Protein AF-A0AAW6DIP6-F1 (afdb_monomer)

Organism: Mediterraneibacter gnavus (NCBI:txid33038)

Radius of gyration: 19.7 Å; Cα contacts (8 Å, |Δi|>4): 223; chains: 1; bounding box: 53×38×63 Å

Secondary structure (DSSP, 8-state):
--SHHHHHHHHHHHHHHHHHHHHHHHSPPEEEEETEEEEPEE-----S---HHHHHHHHHHHHS-TTPPEEEEEEEEEE-S-TTS--EEEE----TT-SS--EEEEEETTEEEEE----S-EEEEEEEEETTEEEEEEEEEPP-

Sequence (144 aa):
MTILKKNYRKVIFSILLIIGIYYVFSLPPILICRGGIESGKPAESINNSIDQSYTSYLLNDFLKRKYHKLCSFDYFYFLNFKFWQDLNIKQSDIIKSNTQEAVPEKLNPFLYRINQNLSDHAFNFFDVTRENDKWYYSYYVQGG

pLDDT: mean 71.28, std 18.67, range [29.52, 94.94]

Structure (mmCIF, N/CA/C/O backbone):
data_AF-A0AAW6DIP6-F1
#
_entry.id   AF-A0AAW6DIP6-F1
#
loop_
_atom_site.group_PDB
_atom_site.id
_atom_site.type_symbol
_atom_site.label_atom_id
_atom_site.label_alt_id
_atom_site.label_comp_id
_atom_site.label_asym_id
_atom_site.label_entity_id
_atom_site.label_seq_id
_atom_site.pdbx_PDB_ins_code
_atom_site.Cartn_x
_atom_site.Cartn_y
_atom_site.Cartn_z
_atom_site.occupancy
_atom_site.B_iso_or_equiv
_atom_site.auth_seq_id
_atom_site.auth_comp_id
_atom_site.auth_asym_id
_atom_site.auth_atom_id
_atom_site.pdbx_PDB_model_num
ATOM 1 N N . MET A 1 1 ? -26.278 -5.758 40.808 1.00 47.00 1 MET A N 1
ATOM 2 C CA . MET A 1 1 ? -24.943 -5.275 40.365 1.00 47.00 1 MET A CA 1
ATOM 3 C C . MET A 1 1 ? -24.322 -6.125 39.237 1.00 47.00 1 MET A C 1
ATOM 5 O O . MET A 1 1 ? -23.108 -6.222 39.123 1.00 47.00 1 MET A O 1
ATOM 9 N N . THR A 1 2 ? -25.137 -6.737 38.370 1.00 53.19 2 THR A N 1
ATOM 10 C CA . THR A 1 2 ? -24.695 -7.660 37.298 1.00 53.19 2 THR A CA 1
ATOM 11 C C . THR A 1 2 ? -24.999 -7.129 35.892 1.00 53.19 2 THR A C 1
ATOM 13 O O . THR A 1 2 ? -24.268 -7.431 34.954 1.00 53.19 2 THR A O 1
ATOM 16 N N . ILE A 1 3 ? -26.006 -6.260 35.748 1.00 49.56 3 ILE A N 1
ATOM 17 C CA . ILE A 1 3 ? -26.406 -5.648 34.468 1.00 49.56 3 ILE A CA 1
ATOM 18 C C . ILE A 1 3 ? -25.365 -4.620 33.985 1.00 49.56 3 ILE A C 1
ATOM 20 O O . ILE A 1 3 ? -24.953 -4.662 32.829 1.00 49.56 3 ILE A O 1
ATOM 24 N N . LEU A 1 4 ? -24.826 -3.791 34.890 1.00 51.03 4 LEU A N 1
ATOM 25 C CA . LEU A 1 4 ? -23.720 -2.861 34.597 1.00 51.03 4 LEU A CA 1
ATOM 26 C C . LEU A 1 4 ? -22.452 -3.584 34.101 1.00 51.03 4 LEU A C 1
ATOM 28 O O . LEU A 1 4 ? -21.776 -3.102 33.192 1.00 51.03 4 LEU A O 1
ATOM 32 N N . LYS A 1 5 ? -22.173 -4.793 34.616 1.00 54.25 5 LYS A N 1
ATOM 33 C CA . LYS A 1 5 ? -21.045 -5.625 34.167 1.00 54.25 5 LYS A CA 1
ATOM 34 C C . LYS A 1 5 ? -21.244 -6.231 32.761 1.00 54.25 5 LYS A C 1
ATOM 36 O O . LYS A 1 5 ? -20.287 -6.675 32.142 1.00 54.25 5 LYS A O 1
ATOM 41 N N . LYS A 1 6 ? -22.453 -6.277 32.201 1.00 55.97 6 LYS A N 1
ATOM 42 C CA . LYS A 1 6 ? -22.659 -6.842 30.849 1.00 55.97 6 LYS A CA 1
ATOM 43 C C . LYS A 1 6 ? -22.416 -5.812 29.739 1.00 55.97 6 LYS A C 1
ATOM 45 O O . LYS A 1 6 ? -22.034 -6.190 28.633 1.00 55.97 6 LYS A O 1
ATOM 50 N N . ASN A 1 7 ? -22.569 -4.524 30.052 1.00 66.62 7 ASN A N 1
ATOM 51 C CA . ASN A 1 7 ? -22.436 -3.437 29.081 1.00 66.62 7 ASN A CA 1
ATOM 52 C C . ASN A 1 7 ? -20.988 -2.966 28.895 1.00 66.62 7 ASN A C 1
ATOM 54 O O . ASN A 1 7 ? -20.615 -2.647 27.770 1.00 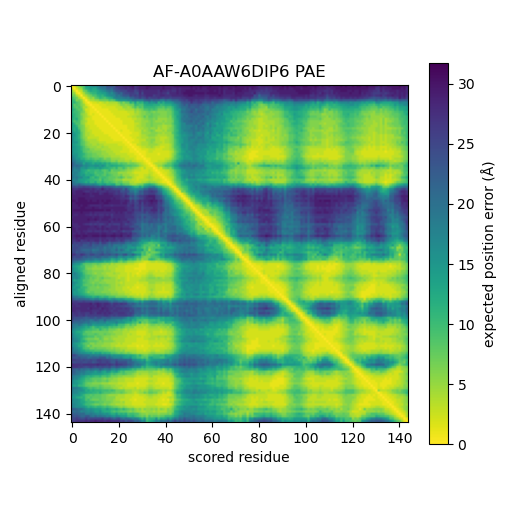66.62 7 ASN A O 1
ATOM 58 N N . TYR A 1 8 ? -20.139 -3.006 29.931 1.00 81.38 8 TYR A N 1
ATOM 59 C CA . TYR A 1 8 ? -18.751 -2.530 29.795 1.00 81.38 8 TYR A CA 1
ATOM 60 C C . TYR A 1 8 ? -17.942 -3.332 28.766 1.00 81.38 8 TYR A C 1
ATOM 62 O O . TYR A 1 8 ? -17.161 -2.747 28.029 1.00 81.38 8 TYR A O 1
ATOM 70 N N . ARG A 1 9 ? -18.148 -4.655 28.656 1.00 82.69 9 ARG A N 1
ATOM 71 C CA . ARG A 1 9 ? -17.445 -5.481 27.655 1.00 82.69 9 ARG A CA 1
ATOM 72 C C . ARG A 1 9 ? -17.806 -5.079 26.229 1.00 82.69 9 ARG A C 1
ATOM 74 O O . ARG A 1 9 ? -16.925 -5.014 25.382 1.00 82.69 9 ARG A O 1
ATOM 81 N N . LYS A 1 10 ? -19.087 -4.784 25.982 1.00 85.50 10 LYS A N 1
ATOM 82 C CA . LYS A 1 10 ? -19.558 -4.287 24.683 1.00 85.50 10 LYS A CA 1
ATOM 83 C C . LYS A 1 10 ? -18.974 -2.910 24.386 1.00 85.50 10 LYS A C 1
ATOM 85 O O . LYS A 1 10 ? -18.495 -2.695 23.286 1.00 85.50 10 LYS A O 1
ATOM 90 N N . VAL A 1 11 ? -18.948 -2.021 25.379 1.00 88.25 11 VAL A N 1
ATOM 91 C CA . VAL A 1 11 ? -18.352 -0.684 25.246 1.00 88.25 11 VAL A CA 1
ATOM 92 C C . VAL A 1 11 ? -16.852 -0.770 24.948 1.00 88.25 11 VAL A C 1
ATOM 94 O O . VAL A 1 11 ? -16.398 -0.146 23.998 1.00 88.25 11 VAL A O 1
ATOM 97 N N . ILE A 1 12 ? -16.092 -1.585 25.687 1.00 89.31 12 ILE A N 1
ATOM 98 C CA . ILE A 1 12 ? -14.660 -1.805 25.431 1.00 89.31 12 ILE A CA 1
ATOM 99 C C . ILE A 1 12 ? -14.445 -2.371 24.028 1.00 89.31 12 ILE A C 1
ATOM 101 O O . ILE A 1 12 ? -13.590 -1.877 23.303 1.00 89.31 12 ILE A O 1
ATOM 105 N N . PHE A 1 13 ? -15.228 -3.374 23.626 1.00 90.50 13 PHE A N 1
ATOM 106 C CA . PHE A 1 13 ? -15.132 -3.943 22.284 1.00 90.50 13 PHE A CA 1
ATOM 107 C C . PHE A 1 13 ? -15.403 -2.892 21.201 1.00 90.50 13 PHE A C 1
ATOM 109 O O . PHE A 1 13 ? -14.636 -2.796 20.250 1.00 90.50 13 PHE A O 1
ATOM 116 N N . SER A 1 14 ? -16.433 -2.060 21.368 1.00 91.06 14 SER A N 1
ATOM 117 C CA . SER A 1 14 ? -16.723 -0.964 20.440 1.00 91.06 14 SER A CA 1
ATOM 118 C C . SER A 1 14 ? -15.590 0.063 20.380 1.00 91.06 14 SER A C 1
ATOM 120 O O . SER A 1 14 ? -15.225 0.493 19.292 1.00 91.06 14 SER A O 1
ATOM 122 N N . ILE A 1 15 ? -14.998 0.430 21.521 1.00 93.94 15 ILE A N 1
ATOM 123 C CA . ILE A 1 15 ? -13.846 1.345 21.567 1.00 93.94 15 ILE A CA 1
ATOM 124 C C . ILE A 1 15 ? -12.655 0.735 20.819 1.00 93.94 15 ILE A C 1
ATOM 126 O O . ILE A 1 15 ? -12.056 1.399 19.978 1.00 93.94 15 ILE A O 1
ATOM 130 N N . LEU A 1 16 ? -12.342 -0.538 21.071 1.00 94.94 16 LEU A N 1
ATOM 131 C CA . LEU A 1 16 ? -11.261 -1.247 20.382 1.00 94.94 16 LEU A CA 1
ATOM 132 C C . LEU A 1 16 ? -11.517 -1.365 18.877 1.00 94.94 16 LEU A C 1
ATOM 134 O O . LEU A 1 16 ? -10.582 -1.217 18.095 1.00 94.94 16 LEU A O 1
ATOM 138 N N . LEU A 1 17 ? -12.768 -1.580 18.464 1.00 94.31 17 LEU A N 1
ATOM 139 C CA . LEU A 1 17 ? -13.159 -1.605 17.057 1.00 94.31 17 LEU A CA 1
ATOM 140 C C . LEU A 1 17 ? -12.898 -0.248 16.392 1.00 94.31 17 LEU A C 1
ATOM 142 O O . LEU A 1 17 ? -12.290 -0.201 15.328 1.00 94.31 17 LEU A O 1
ATOM 146 N N . ILE A 1 18 ? -13.315 0.852 17.026 1.00 94.50 18 ILE A N 1
ATOM 147 C CA . ILE A 1 18 ? -13.108 2.212 16.507 1.00 94.50 18 ILE A CA 1
ATOM 148 C C . ILE A 1 18 ? -11.612 2.516 16.387 1.00 94.50 18 ILE A C 1
ATOM 150 O O . ILE A 1 18 ? -11.167 3.000 15.349 1.00 94.50 18 ILE A O 1
ATOM 154 N N . ILE A 1 19 ? -10.832 2.181 17.418 1.00 93.75 19 ILE A N 1
ATOM 155 C CA . ILE A 1 19 ? -9.374 2.335 17.407 1.00 93.75 19 ILE A CA 1
ATOM 1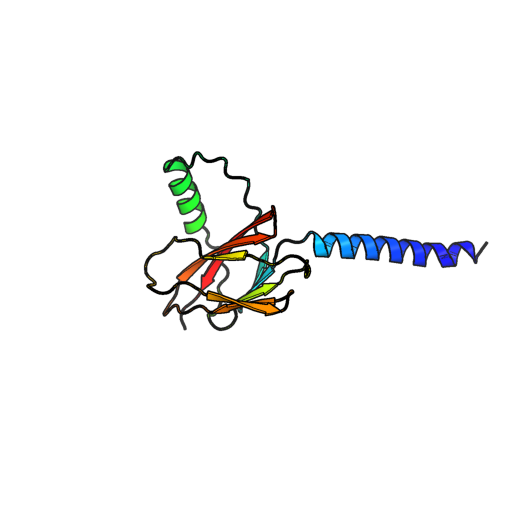56 C C . ILE A 1 19 ? -8.760 1.495 16.278 1.00 93.75 19 ILE A C 1
ATOM 158 O O . ILE A 1 19 ? -7.935 1.997 15.521 1.00 93.75 19 ILE A O 1
ATOM 162 N N . GLY A 1 20 ? -9.191 0.243 16.114 1.00 92.50 20 GLY A N 1
ATOM 163 C CA . GLY A 1 20 ? -8.714 -0.640 15.051 1.00 92.50 20 GLY A CA 1
ATOM 164 C C . GLY A 1 20 ? -9.006 -0.090 13.655 1.00 92.50 20 GLY A C 1
ATOM 165 O O . GLY A 1 20 ? -8.108 -0.040 12.819 1.00 92.50 20 GLY A O 1
ATOM 166 N N . ILE A 1 21 ? -10.227 0.395 13.419 1.00 90.88 21 ILE A N 1
ATOM 167 C CA . ILE A 1 21 ? -10.620 1.030 12.155 1.00 90.88 21 ILE A CA 1
ATOM 168 C C . ILE A 1 21 ? -9.762 2.277 11.888 1.00 90.88 21 ILE A C 1
ATOM 170 O O . ILE A 1 21 ? -9.245 2.445 10.783 1.00 90.88 21 ILE A O 1
ATOM 174 N N . TYR A 1 22 ? -9.560 3.122 12.902 1.00 90.44 22 TYR A N 1
ATOM 175 C CA . TYR A 1 22 ? -8.706 4.305 12.802 1.00 90.44 22 TYR A CA 1
ATOM 176 C C . TYR A 1 22 ? -7.261 3.950 12.423 1.00 90.44 22 TYR A C 1
ATOM 178 O O . TYR A 1 22 ? -6.682 4.577 11.532 1.00 90.44 22 TYR A O 1
ATOM 186 N N . TYR A 1 23 ? -6.690 2.912 13.045 1.00 89.00 23 TYR A N 1
ATOM 187 C CA . TYR A 1 23 ? -5.352 2.434 12.700 1.00 89.00 23 TYR A CA 1
ATOM 188 C C . TYR A 1 23 ? -5.285 1.921 11.266 1.00 89.00 23 TYR A C 1
ATOM 190 O O . TYR A 1 23 ? -4.375 2.316 10.546 1.00 89.00 23 TYR A O 1
ATOM 198 N N . VAL A 1 24 ? -6.254 1.108 10.829 1.00 87.38 24 VAL A N 1
ATOM 199 C CA . VAL A 1 24 ? -6.289 0.564 9.461 1.00 87.38 24 VAL A CA 1
ATOM 200 C C . VAL A 1 24 ? -6.302 1.684 8.423 1.00 87.38 24 VAL A C 1
ATOM 202 O O . VAL A 1 24 ? -5.532 1.641 7.467 1.00 87.38 24 VAL A O 1
ATOM 205 N N . PHE A 1 25 ? -7.109 2.727 8.625 1.00 87.19 25 PHE A N 1
ATOM 206 C CA . PHE A 1 25 ? -7.140 3.867 7.708 1.00 87.19 25 PHE A CA 1
ATOM 207 C C . PHE A 1 25 ? -5.902 4.764 7.793 1.00 87.19 25 PHE A C 1
ATOM 209 O O . PHE A 1 25 ? -5.607 5.470 6.833 1.00 87.19 25 PHE A O 1
ATOM 216 N N . SER A 1 26 ? -5.156 4.727 8.897 1.00 85.31 26 SER A N 1
ATOM 217 C CA . SER A 1 26 ? -3.894 5.462 9.043 1.00 85.31 26 SER A CA 1
ATOM 218 C C . SER A 1 26 ? -2.700 4.735 8.421 1.00 85.31 26 SER A C 1
ATOM 220 O O . SER A 1 26 ? -1.620 5.315 8.325 1.00 85.31 26 SER A O 1
ATOM 222 N N . LEU A 1 27 ? -2.866 3.478 7.991 1.00 87.94 27 LEU A N 1
ATOM 223 C CA . LEU A 1 27 ? -1.777 2.721 7.391 1.00 87.94 27 LEU A CA 1
ATOM 224 C C . LEU A 1 27 ? -1.336 3.344 6.054 1.00 87.94 27 LEU A C 1
ATOM 226 O O . LEU A 1 27 ? -2.175 3.831 5.272 1.00 87.94 27 LEU A O 1
ATOM 230 N N . PRO A 1 28 ? -0.024 3.299 5.758 1.00 89.75 28 PRO A N 1
ATOM 231 C CA . PRO A 1 28 ? 0.444 3.514 4.401 1.00 89.75 28 PRO A CA 1
ATOM 232 C C . PRO A 1 28 ? -0.180 2.461 3.474 1.00 89.75 28 PRO A C 1
ATOM 234 O O . PRO A 1 28 ? -0.634 1.406 3.937 1.00 89.75 28 PRO A O 1
ATOM 237 N N . PRO A 1 29 ? -0.200 2.712 2.160 1.00 90.81 29 PRO A N 1
ATOM 238 C CA . PRO A 1 29 ? -0.487 1.659 1.205 1.00 90.81 29 PRO A CA 1
ATOM 239 C C . PRO A 1 29 ? 0.418 0.441 1.450 1.00 90.81 29 PRO A C 1
ATOM 241 O O . PRO A 1 29 ? 1.517 0.540 2.000 1.00 90.81 29 PRO A O 1
ATOM 244 N N . ILE A 1 30 ? -0.065 -0.740 1.093 1.00 90.25 30 ILE A N 1
ATOM 245 C CA . ILE A 1 30 ? 0.717 -1.967 1.244 1.00 90.25 30 ILE A CA 1
ATOM 246 C C . ILE A 1 30 ? 0.998 -2.527 -0.136 1.00 90.25 30 ILE A C 1
ATOM 248 O O . ILE A 1 30 ? 0.073 -2.811 -0.890 1.00 90.25 30 ILE A O 1
ATOM 252 N N . LEU A 1 31 ? 2.275 -2.714 -0.448 1.00 88.25 31 LEU A N 1
ATOM 253 C CA . LEU A 1 31 ? 2.704 -3.432 -1.632 1.00 88.25 31 LEU A CA 1
ATOM 254 C C . LEU A 1 31 ? 2.707 -4.933 -1.337 1.00 88.25 31 LEU A C 1
ATOM 256 O O . LEU A 1 31 ? 3.334 -5.396 -0.383 1.00 88.25 31 LEU A O 1
ATOM 260 N N . ILE A 1 32 ? 2.014 -5.696 -2.171 1.00 87.25 32 ILE A N 1
ATOM 261 C CA . ILE A 1 32 ? 1.984 -7.154 -2.151 1.00 87.25 32 ILE A CA 1
ATOM 262 C C . ILE A 1 32 ? 2.624 -7.657 -3.431 1.00 87.25 32 ILE A C 1
ATOM 264 O O . ILE A 1 32 ? 2.206 -7.287 -4.531 1.00 87.25 32 ILE A O 1
ATOM 268 N N . CYS A 1 33 ? 3.592 -8.553 -3.272 1.00 79.31 33 CYS A N 1
ATOM 269 C CA . CYS A 1 33 ? 4.148 -9.299 -4.381 1.00 79.31 33 CYS A CA 1
ATOM 270 C C . CYS A 1 33 ? 4.484 -10.744 -4.013 1.00 79.31 33 CYS A C 1
ATOM 272 O O . CYS A 1 33 ? 4.521 -11.130 -2.840 1.00 79.31 33 CYS A O 1
ATOM 274 N N . ARG A 1 34 ? 4.679 -11.593 -5.027 1.00 71.94 34 ARG A N 1
ATOM 275 C CA . ARG A 1 34 ? 5.016 -13.008 -4.811 1.00 71.94 34 ARG A CA 1
ATOM 276 C C . ARG A 1 34 ? 6.438 -13.108 -4.263 1.00 71.94 34 ARG A C 1
ATOM 278 O O . ARG A 1 34 ? 7.388 -13.098 -5.031 1.00 71.94 34 ARG A O 1
ATOM 285 N N . GLY A 1 35 ? 6.554 -13.194 -2.941 1.00 66.19 35 GLY A N 1
ATOM 286 C CA . GLY A 1 35 ? 7.822 -13.155 -2.204 1.00 66.19 35 GLY A CA 1
ATOM 287 C C . GLY A 1 35 ? 7.785 -12.234 -0.978 1.00 66.19 35 GLY A C 1
ATOM 288 O O . GLY A 1 35 ? 8.643 -12.324 -0.099 1.00 66.19 35 GLY A O 1
ATOM 289 N N . GLY A 1 36 ? 6.721 -11.435 -0.831 1.00 74.94 36 GLY A N 1
ATOM 290 C CA . GLY A 1 36 ? 6.348 -10.852 0.449 1.00 74.94 36 GLY A CA 1
ATOM 291 C C . GLY A 1 36 ? 5.486 -9.598 0.362 1.00 74.94 36 GLY A C 1
ATOM 292 O O . GLY A 1 36 ? 4.952 -9.223 -0.676 1.00 74.94 36 GLY A O 1
ATOM 293 N N . ILE A 1 37 ? 5.352 -8.963 1.522 1.00 80.69 37 ILE A N 1
ATOM 294 C CA . ILE A 1 37 ? 4.592 -7.731 1.723 1.00 80.69 37 ILE A CA 1
ATOM 295 C C . ILE A 1 37 ? 5.565 -6.623 2.133 1.00 80.69 37 ILE A C 1
ATOM 297 O O . ILE A 1 37 ? 6.449 -6.866 2.965 1.00 80.69 37 ILE A O 1
ATO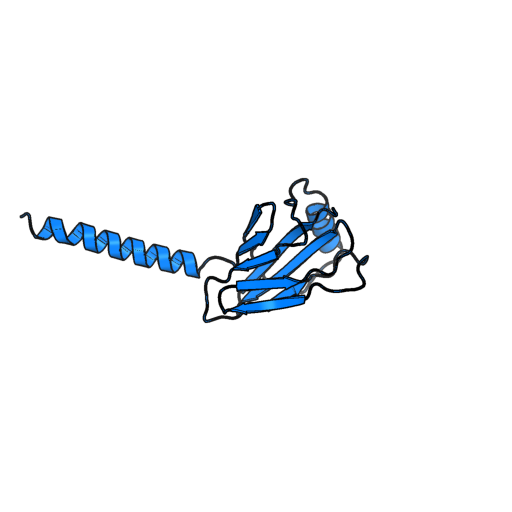M 301 N N . GLU A 1 38 ? 5.402 -5.426 1.583 1.00 80.75 38 GLU A N 1
ATOM 302 C CA . GLU A 1 38 ? 6.155 -4.230 1.958 1.00 80.75 38 GLU A CA 1
ATOM 303 C C . GLU A 1 38 ? 5.202 -3.082 2.304 1.00 80.75 38 GLU A C 1
ATOM 305 O O . GLU A 1 38 ? 4.223 -2.815 1.610 1.00 80.75 38 GLU A O 1
ATOM 310 N N . SER A 1 39 ? 5.491 -2.412 3.416 1.00 82.12 39 SER A N 1
ATOM 311 C CA . SER A 1 39 ? 4.778 -1.218 3.861 1.00 82.12 39 SER A CA 1
ATOM 312 C C . SER A 1 39 ? 5.553 0.015 3.420 1.00 82.12 39 SER A C 1
ATOM 314 O O . SER A 1 39 ? 6.778 0.040 3.545 1.00 82.12 39 SER A O 1
ATOM 316 N N . GLY A 1 40 ? 4.844 1.049 2.969 1.00 79.88 40 GLY A N 1
ATOM 317 C CA . GLY A 1 40 ? 5.473 2.289 2.530 1.00 79.88 40 GLY A CA 1
ATOM 318 C C . GLY A 1 40 ? 6.288 2.950 3.628 1.00 79.88 40 GLY A C 1
ATOM 319 O O . GLY A 1 40 ? 5.819 3.090 4.761 1.00 79.88 40 GLY A O 1
ATOM 320 N N . LYS A 1 41 ? 7.501 3.386 3.285 1.00 81.81 41 LYS A N 1
ATOM 321 C CA . LYS A 1 41 ? 8.311 4.232 4.165 1.00 81.81 41 LYS A CA 1
ATOM 322 C C . LYS A 1 41 ? 7.884 5.678 3.946 1.00 81.81 41 LYS A C 1
ATOM 324 O O . LYS A 1 41 ? 7.836 6.085 2.786 1.00 81.81 41 LYS A O 1
ATOM 329 N N . PRO A 1 42 ? 7.548 6.444 4.997 1.00 79.44 42 PRO A N 1
ATOM 330 C CA . PRO A 1 42 ? 7.173 7.840 4.831 1.00 79.44 42 PRO A CA 1
ATOM 331 C C . PRO A 1 42 ? 8.306 8.583 4.130 1.00 79.44 42 PRO A C 1
ATOM 333 O O . PRO A 1 42 ? 9.473 8.477 4.509 1.00 79.44 42 PRO A O 1
ATOM 336 N N . ALA A 1 43 ? 7.952 9.303 3.077 1.00 68.12 43 ALA A N 1
ATOM 337 C CA . ALA A 1 43 ? 8.834 10.279 2.489 1.00 68.12 43 ALA A CA 1
ATOM 338 C C . ALA A 1 43 ? 8.836 11.480 3.431 1.00 68.12 43 ALA A C 1
ATOM 340 O O . ALA A 1 43 ? 7.837 12.195 3.502 1.00 68.12 43 ALA A O 1
ATOM 341 N N . GLU A 1 44 ? 9.920 11.703 4.175 1.00 56.38 44 GLU A N 1
ATOM 342 C CA . GLU A 1 44 ? 10.118 13.022 4.779 1.00 56.38 44 GLU A CA 1
ATOM 343 C C . GLU A 1 44 ? 9.951 14.073 3.675 1.00 56.38 44 GLU A C 1
ATOM 345 O O . GLU A 1 44 ? 10.334 13.833 2.524 1.00 56.38 44 GLU A O 1
ATOM 350 N N . SER A 1 45 ? 9.324 15.209 3.994 1.00 41.56 45 SER A N 1
ATOM 351 C CA . SER A 1 45 ? 9.253 16.346 3.082 1.00 41.56 45 SER A CA 1
ATOM 352 C C . SER A 1 45 ? 10.686 16.753 2.756 1.00 41.56 45 SER A C 1
ATOM 354 O O . SER A 1 45 ? 11.324 17.460 3.535 1.00 41.56 45 SER A O 1
ATOM 356 N N . ILE A 1 46 ? 11.223 16.249 1.644 1.00 41.56 46 ILE A N 1
ATOM 357 C CA . ILE A 1 46 ? 12.527 16.650 1.138 1.00 41.56 46 ILE A CA 1
ATOM 358 C C . ILE A 1 46 ? 12.345 18.113 0.753 1.00 41.56 46 ILE A C 1
ATOM 360 O O . ILE A 1 46 ? 11.853 18.429 -0.329 1.00 41.56 46 ILE A O 1
ATOM 364 N N . ASN A 1 47 ? 12.665 19.011 1.687 1.00 29.52 47 ASN A N 1
ATOM 365 C CA . ASN A 1 47 ? 12.908 20.402 1.372 1.00 29.52 47 ASN A CA 1
ATOM 366 C C . ASN A 1 47 ? 13.906 20.398 0.218 1.00 29.52 47 ASN A C 1
ATOM 368 O O . ASN A 1 47 ? 14.953 19.755 0.292 1.00 29.52 47 ASN A O 1
ATOM 372 N N . ASN A 1 48 ? 13.506 21.051 -0.867 1.00 37.72 48 ASN A N 1
ATOM 373 C CA . ASN A 1 48 ? 14.256 21.178 -2.103 1.00 37.72 48 ASN A CA 1
ATOM 374 C C . ASN A 1 48 ? 15.634 21.803 -1.843 1.00 37.72 48 ASN A C 1
ATOM 376 O O . ASN A 1 48 ? 15.822 23.008 -1.957 1.00 37.72 48 ASN A O 1
ATOM 380 N N . SER A 1 49 ? 16.599 20.958 -1.517 1.00 35.28 49 SER A N 1
ATOM 381 C CA . SER A 1 49 ? 18.028 21.184 -1.674 1.00 35.28 49 SER A CA 1
ATOM 382 C C . SER A 1 49 ? 18.677 19.805 -1.734 1.00 35.28 49 SER A C 1
ATOM 384 O O . SER A 1 49 ? 19.347 19.361 -0.803 1.00 35.28 49 SER A O 1
ATOM 386 N N .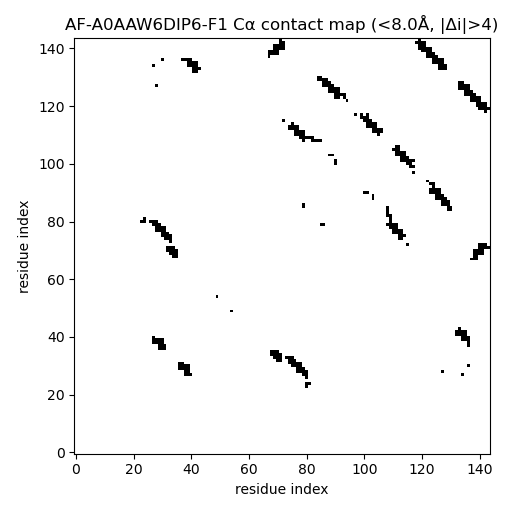 ILE A 1 50 ? 18.378 19.067 -2.806 1.00 42.00 50 ILE A N 1
ATOM 387 C CA . ILE A 1 50 ? 19.066 17.814 -3.113 1.00 42.00 50 ILE A CA 1
ATOM 388 C C . ILE A 1 50 ? 20.489 18.193 -3.524 1.00 42.00 50 ILE A C 1
ATOM 390 O O . ILE A 1 50 ? 20.780 18.426 -4.695 1.00 42.00 50 ILE A O 1
ATOM 394 N N . ASP A 1 51 ? 21.371 18.282 -2.533 1.00 38.31 51 ASP A N 1
ATOM 395 C CA . ASP A 1 51 ? 22.805 18.193 -2.752 1.00 38.31 51 ASP A CA 1
ATOM 396 C C . ASP A 1 51 ? 23.087 16.822 -3.384 1.00 38.31 51 ASP A C 1
ATOM 398 O O . ASP A 1 51 ? 22.698 15.766 -2.869 1.00 38.31 51 ASP A O 1
ATOM 402 N N . GLN A 1 52 ? 23.764 16.816 -4.532 1.00 44.03 52 GLN A N 1
ATOM 403 C CA . GLN A 1 52 ? 24.121 15.597 -5.272 1.00 44.03 52 GLN A CA 1
ATOM 404 C C . GLN A 1 52 ? 24.919 14.587 -4.417 1.00 44.03 52 GLN A C 1
ATOM 406 O O . GLN A 1 52 ? 24.914 13.390 -4.708 1.00 44.03 52 GLN A O 1
ATOM 411 N N . SER A 1 53 ? 25.536 15.033 -3.317 1.00 41.38 53 SER A N 1
ATOM 412 C CA . SER A 1 53 ? 26.207 14.191 -2.318 1.00 41.38 53 SER A CA 1
ATOM 413 C C . SER A 1 53 ? 25.241 13.400 -1.418 1.00 41.38 53 SER A C 1
ATOM 415 O O . SER A 1 53 ? 25.552 12.278 -1.023 1.00 41.38 53 SER A O 1
ATOM 417 N N . TYR A 1 54 ? 24.042 13.919 -1.137 1.00 42.81 54 TYR A N 1
ATOM 418 C CA . TYR A 1 54 ? 23.007 13.195 -0.387 1.00 42.81 54 TYR A CA 1
ATOM 419 C C . TYR A 1 54 ? 22.377 12.091 -1.240 1.00 42.81 54 TYR A C 1
ATOM 421 O O . TYR A 1 54 ? 22.032 11.018 -0.748 1.00 42.81 54 TYR A O 1
ATOM 429 N N . THR A 1 55 ? 22.306 12.336 -2.551 1.00 46.41 55 THR A N 1
ATOM 430 C CA . THR A 1 55 ? 21.840 11.357 -3.537 1.00 46.41 55 THR A CA 1
ATOM 431 C C . THR A 1 55 ? 22.801 10.179 -3.620 1.00 46.41 55 THR A C 1
ATOM 433 O O . THR A 1 55 ? 22.349 9.046 -3.641 1.00 46.41 55 THR A O 1
ATOM 436 N N . SER A 1 56 ? 24.120 10.403 -3.592 1.00 43.41 56 SER A N 1
ATOM 437 C CA . SER A 1 56 ? 25.100 9.310 -3.608 1.00 43.41 56 SER A CA 1
ATOM 438 C C . SER A 1 56 ? 25.175 8.548 -2.283 1.00 43.41 56 SER A C 1
ATOM 440 O O . SER A 1 56 ? 25.421 7.344 -2.311 1.00 43.41 56 SER A O 1
ATOM 442 N N . TYR A 1 57 ? 24.908 9.196 -1.141 1.00 41.12 57 TYR A N 1
ATOM 443 C CA . TYR A 1 57 ? 24.790 8.520 0.154 1.00 41.12 57 TYR A CA 1
ATOM 444 C C . TYR A 1 57 ? 23.523 7.664 0.228 1.00 41.12 57 TYR A C 1
ATOM 446 O O . TYR A 1 57 ? 23.625 6.476 0.512 1.00 41.12 57 TYR A O 1
ATOM 454 N N . LEU A 1 58 ? 22.354 8.214 -0.128 1.00 47.91 58 LEU A N 1
ATOM 455 C CA . LEU A 1 58 ? 21.104 7.455 -0.211 1.00 47.91 58 LEU A CA 1
ATOM 456 C C . LEU A 1 58 ? 21.209 6.342 -1.251 1.00 47.91 58 LEU A C 1
ATOM 458 O O . LEU A 1 58 ? 20.876 5.214 -0.932 1.00 47.91 58 LEU A O 1
ATOM 462 N N . LEU A 1 59 ? 21.729 6.604 -2.451 1.00 43.88 59 LEU A N 1
ATOM 463 C CA . LEU A 1 59 ? 21.918 5.589 -3.490 1.00 43.88 59 LEU A CA 1
ATOM 464 C C . LEU A 1 59 ? 22.875 4.482 -3.022 1.00 43.88 59 LEU A C 1
ATOM 466 O O . LEU A 1 59 ? 22.579 3.311 -3.229 1.00 43.88 59 LEU A O 1
ATOM 470 N N . ASN A 1 60 ? 23.971 4.810 -2.325 1.00 43.06 60 ASN A N 1
ATOM 471 C CA . ASN A 1 60 ? 24.835 3.791 -1.718 1.00 43.06 60 ASN A CA 1
ATOM 472 C C . ASN A 1 60 ? 24.124 3.009 -0.612 1.00 43.06 60 ASN A C 1
ATOM 474 O O . ASN A 1 60 ? 24.345 1.810 -0.502 1.00 43.06 60 ASN A O 1
ATOM 478 N N . ASP A 1 61 ? 23.274 3.644 0.192 1.00 45.75 61 ASP A N 1
ATOM 479 C CA . ASP A 1 61 ? 22.540 2.989 1.280 1.00 45.75 61 ASP A CA 1
ATOM 480 C C . ASP A 1 61 ? 21.320 2.182 0.774 1.00 45.75 61 ASP A C 1
ATOM 482 O O . ASP A 1 61 ? 20.949 1.167 1.370 1.00 45.75 61 ASP A O 1
ATOM 486 N N . PHE A 1 62 ? 20.743 2.578 -0.367 1.00 47.72 62 PHE A N 1
ATOM 487 C CA . PHE A 1 62 ? 19.699 1.882 -1.128 1.00 47.72 62 PHE A CA 1
ATOM 488 C C . PHE A 1 62 ? 20.269 0.681 -1.897 1.00 47.72 62 PHE A C 1
ATOM 490 O O . PHE A 1 62 ? 19.639 -0.379 -1.924 1.00 47.72 62 PHE A O 1
ATOM 497 N N . LEU A 1 63 ? 21.472 0.810 -2.470 1.00 46.50 63 LEU A N 1
ATOM 498 C CA . LEU A 1 63 ? 22.168 -0.265 -3.186 1.00 46.50 63 LEU A CA 1
ATOM 499 C C . LEU A 1 63 ? 22.896 -1.241 -2.242 1.00 46.50 63 LEU A C 1
ATOM 501 O O . LEU A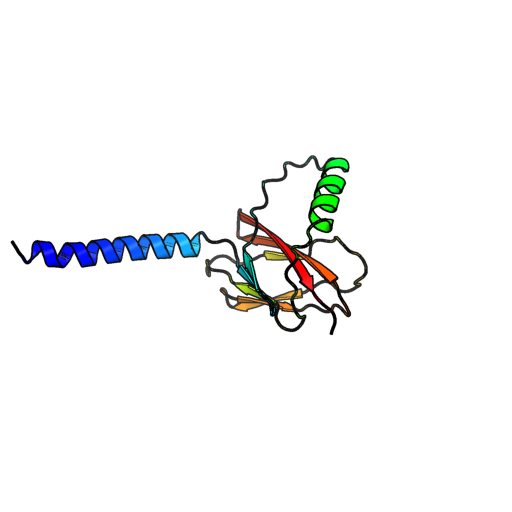 1 63 ? 23.026 -2.416 -2.576 1.00 46.50 63 LEU A O 1
ATOM 505 N N . LYS A 1 64 ? 23.335 -0.820 -1.043 1.00 41.38 64 LYS A N 1
ATOM 506 C CA . LYS A 1 64 ? 24.046 -1.697 -0.081 1.00 41.38 64 LYS A CA 1
ATOM 507 C C . LYS A 1 64 ? 23.156 -2.621 0.745 1.00 41.38 64 LYS A C 1
ATOM 509 O O . LYS A 1 64 ? 23.666 -3.411 1.544 1.00 41.38 64 LYS A O 1
ATOM 514 N N . ARG A 1 65 ? 21.835 -2.586 0.591 1.00 44.03 65 ARG A N 1
ATOM 515 C CA . ARG A 1 65 ? 20.957 -3.421 1.413 1.00 44.03 65 ARG A CA 1
ATOM 516 C C . ARG A 1 65 ? 20.707 -4.772 0.759 1.00 44.03 65 ARG A C 1
ATOM 518 O O . ARG A 1 65 ? 19.849 -4.939 -0.096 1.00 44.03 65 ARG A O 1
ATOM 525 N N . LYS A 1 66 ? 21.402 -5.759 1.316 1.00 40.97 66 LYS A N 1
ATOM 526 C CA . LYS A 1 66 ? 21.152 -7.212 1.366 1.00 40.97 66 LYS A CA 1
ATOM 527 C C . LYS A 1 66 ? 19.705 -7.612 1.792 1.00 40.97 66 LYS A C 1
ATOM 529 O O . LYS A 1 66 ? 19.519 -8.688 2.345 1.00 40.97 66 LYS A O 1
ATOM 534 N N . TYR A 1 67 ? 18.705 -6.739 1.604 1.00 48.69 67 TYR A N 1
ATOM 535 C CA . TYR A 1 67 ? 17.364 -6.764 2.214 1.00 48.69 67 TYR A CA 1
ATOM 536 C C . TYR A 1 67 ? 16.215 -6.441 1.245 1.00 48.69 67 TYR A C 1
ATOM 538 O O . TYR A 1 67 ? 15.079 -6.274 1.689 1.00 48.69 67 TYR A O 1
ATOM 546 N N . HIS A 1 68 ? 16.473 -6.325 -0.058 1.00 54.28 68 HIS A N 1
ATOM 547 C CA . HIS A 1 68 ? 15.379 -6.223 -1.024 1.00 54.28 68 HIS A CA 1
ATOM 548 C C . HIS A 1 68 ? 14.651 -7.566 -1.082 1.00 54.28 68 HIS A C 1
ATOM 550 O O . HIS A 1 68 ? 15.285 -8.606 -1.278 1.00 54.28 68 HIS A O 1
ATOM 556 N N . LYS A 1 69 ? 13.332 -7.563 -0.857 1.00 56.34 69 LYS A N 1
ATOM 557 C CA . LYS A 1 69 ? 12.538 -8.790 -0.974 1.00 56.34 69 LYS A CA 1
ATOM 558 C C . LYS A 1 69 ? 12.516 -9.209 -2.437 1.00 56.34 69 LYS A C 1
ATOM 560 O O . LYS A 1 69 ? 12.161 -8.405 -3.295 1.00 56.34 69 LYS A O 1
ATOM 565 N N . LEU A 1 70 ? 12.899 -10.461 -2.686 1.00 56.66 70 LEU A N 1
ATOM 566 C CA . LEU A 1 70 ? 12.681 -11.123 -3.966 1.00 56.66 70 LEU A CA 1
ATOM 567 C C . LEU A 1 70 ? 11.187 -11.096 -4.263 1.00 56.66 70 LEU A C 1
ATOM 569 O O . LEU A 1 70 ? 10.409 -11.561 -3.433 1.00 56.66 70 LEU A O 1
ATOM 573 N N . CYS A 1 71 ? 10.806 -10.606 -5.434 1.00 57.06 71 CYS A N 1
ATOM 574 C CA . CYS A 1 71 ? 9.453 -10.755 -5.942 1.00 57.06 71 CYS A CA 1
ATOM 575 C C . CYS A 1 71 ? 9.440 -11.243 -7.396 1.00 57.06 71 CYS A C 1
ATOM 577 O O . CYS A 1 71 ? 10.403 -11.018 -8.125 1.00 57.06 71 CYS A O 1
ATOM 579 N N . SER A 1 72 ? 8.379 -11.945 -7.812 1.00 61.34 72 SER A N 1
ATOM 580 C CA . SER A 1 72 ? 8.178 -12.347 -9.216 1.00 61.34 72 SER A CA 1
ATOM 581 C C . SER A 1 72 ? 7.315 -11.338 -9.974 1.00 61.34 72 SER A C 1
ATOM 583 O O . SER A 1 72 ? 6.360 -10.811 -9.402 1.00 61.34 72 SER A O 1
ATOM 585 N N . PHE A 1 73 ? 7.571 -11.178 -11.273 1.00 58.38 73 PHE A N 1
ATOM 586 C CA . PHE A 1 73 ? 6.888 -10.239 -12.176 1.00 58.38 73 PHE A CA 1
ATOM 587 C C . PHE A 1 73 ? 5.351 -10.336 -12.199 1.00 58.38 73 PHE A C 1
ATOM 589 O O . PHE A 1 73 ? 4.684 -9.311 -12.297 1.00 58.38 73 PHE A O 1
ATOM 596 N N . ASP A 1 74 ? 4.780 -11.530 -12.029 1.00 59.28 74 ASP A N 1
ATOM 597 C CA . ASP A 1 74 ? 3.344 -11.765 -12.266 1.00 59.28 74 ASP A CA 1
ATOM 598 C C . ASP A 1 74 ? 2.384 -11.126 -11.241 1.00 59.28 74 ASP A C 1
ATOM 600 O O . ASP A 1 74 ? 1.178 -11.039 -11.485 1.00 59.28 74 ASP A O 1
ATOM 604 N N . TYR A 1 75 ? 2.877 -10.698 -10.072 1.00 66.62 75 TYR A N 1
ATOM 605 C CA . TYR A 1 75 ? 2.015 -10.250 -8.975 1.00 66.62 75 TYR A CA 1
ATOM 606 C C . TYR A 1 75 ? 2.587 -9.013 -8.288 1.00 66.62 75 TYR A C 1
ATOM 608 O O . TYR A 1 75 ? 3.372 -9.145 -7.355 1.00 66.62 75 TYR A O 1
ATOM 616 N N . PHE A 1 76 ? 2.152 -7.821 -8.705 1.00 81.56 76 PHE A N 1
ATOM 617 C CA . PHE A 1 76 ? 2.451 -6.565 -8.014 1.00 81.56 76 PHE A CA 1
ATOM 618 C C . PHE A 1 76 ? 1.183 -5.762 -7.781 1.00 81.56 76 PHE A C 1
ATOM 620 O O . PHE A 1 76 ? 0.579 -5.245 -8.721 1.00 81.56 76 PHE A O 1
ATOM 627 N N . TYR A 1 77 ? 0.789 -5.657 -6.515 1.00 89.00 77 TYR A N 1
ATOM 628 C CA . TYR A 1 77 ? -0.440 -4.987 -6.121 1.00 89.00 77 TYR A CA 1
ATOM 629 C C . TYR A 1 77 ? -0.200 -4.000 -4.992 1.00 89.00 77 TYR A C 1
ATOM 631 O O . TYR A 1 77 ? 0.383 -4.358 -3.973 1.00 89.00 77 TYR A O 1
ATOM 639 N N . PHE A 1 78 ? -0.715 -2.785 -5.131 1.00 91.56 78 PHE A N 1
ATOM 640 C CA . PHE A 1 78 ? -0.853 -1.859 -4.018 1.00 91.56 78 PHE A CA 1
ATOM 641 C C . PHE A 1 78 ? -2.262 -1.949 -3.442 1.00 91.56 78 PHE A C 1
ATOM 643 O O . PHE A 1 78 ? -3.257 -1.770 -4.147 1.00 91.56 78 PHE A O 1
ATOM 650 N N . LEU A 1 79 ? -2.326 -2.199 -2.139 1.00 92.69 79 LEU A N 1
ATOM 651 C CA . LEU A 1 79 ? -3.530 -2.091 -1.339 1.00 92.69 79 LEU A CA 1
ATOM 652 C C . LEU A 1 79 ? -3.658 -0.684 -0.773 1.00 92.69 79 LEU A C 1
ATOM 654 O O . LEU A 1 79 ? -2.763 -0.190 -0.086 1.00 92.69 79 LEU A O 1
ATOM 658 N N . ASN A 1 80 ? -4.809 -0.075 -1.019 1.00 92.44 80 ASN A N 1
ATOM 659 C CA . ASN A 1 80 ? -5.207 1.191 -0.440 1.00 92.44 80 ASN A CA 1
ATOM 660 C C . ASN A 1 80 ? -6.284 0.970 0.623 1.00 92.44 80 ASN A C 1
ATOM 662 O O . ASN A 1 80 ? -7.377 0.496 0.326 1.00 92.44 80 ASN A O 1
ATOM 666 N N . PHE A 1 81 ? -5.999 1.366 1.861 1.00 89.69 81 PHE A N 1
ATOM 667 C CA . PHE A 1 81 ? -6.973 1.255 2.946 1.00 89.69 81 PHE 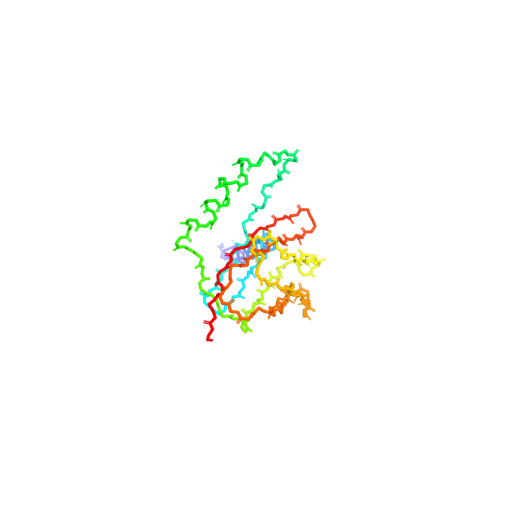A CA 1
ATOM 668 C C . PHE A 1 81 ? -7.976 2.411 2.972 1.00 89.69 81 PHE A C 1
ATOM 670 O O . PHE A 1 81 ? -9.084 2.227 3.463 1.00 89.69 81 PHE A O 1
ATOM 677 N N . LYS A 1 82 ? -7.645 3.578 2.403 1.00 90.00 82 LYS A N 1
ATOM 678 C CA . LYS A 1 82 ? -8.558 4.728 2.315 1.00 90.00 82 LYS A CA 1
ATOM 679 C C . LYS A 1 82 ? -9.229 4.763 0.943 1.00 90.00 82 LYS A C 1
ATOM 681 O O . LYS A 1 82 ? -8.804 5.492 0.057 1.00 90.00 82 LYS A O 1
ATOM 686 N N . PHE A 1 83 ? -10.299 3.993 0.777 1.00 84.19 83 PHE A N 1
ATOM 687 C CA . PHE A 1 83 ? -10.999 3.834 -0.508 1.00 84.19 83 PHE A CA 1
ATOM 688 C C . PHE A 1 83 ? -11.589 5.120 -1.103 1.00 84.19 83 PHE A C 1
ATOM 690 O O . PHE A 1 83 ? -11.962 5.138 -2.270 1.00 84.19 83 PHE A O 1
ATOM 697 N N . TRP A 1 84 ? -11.721 6.184 -0.313 1.00 89.00 84 TRP A N 1
ATOM 698 C CA . TRP A 1 84 ? -12.187 7.491 -0.782 1.00 89.00 84 TRP A CA 1
ATOM 699 C C . TRP A 1 84 ? -11.053 8.391 -1.298 1.00 89.00 84 TRP A C 1
ATOM 701 O O . TRP A 1 84 ? -11.330 9.480 -1.790 1.00 89.00 84 TRP A O 1
ATOM 711 N N . GLN A 1 85 ? -9.791 7.966 -1.183 1.00 90.50 85 GLN A N 1
ATOM 712 C CA . GLN A 1 85 ? -8.617 8.706 -1.647 1.00 90.50 85 GLN A CA 1
ATOM 713 C C . GLN A 1 85 ? -7.831 7.852 -2.626 1.00 90.50 85 GLN A C 1
ATOM 715 O O . GLN A 1 85 ? -7.355 6.778 -2.265 1.00 90.50 85 GLN A O 1
ATOM 720 N N . ASP A 1 86 ? -7.654 8.344 -3.844 1.00 92.00 86 ASP A N 1
ATOM 721 C CA . ASP A 1 86 ? -6.905 7.610 -4.853 1.00 92.00 86 ASP A CA 1
ATOM 722 C C . ASP A 1 86 ? -5.399 7.638 -4.580 1.00 92.00 86 ASP A C 1
ATOM 724 O O . ASP A 1 86 ? -4.838 8.650 -4.153 1.00 92.00 86 ASP A O 1
ATOM 728 N N . LEU A 1 87 ? -4.742 6.509 -4.854 1.00 92.00 87 LEU A N 1
ATOM 729 C CA . LEU A 1 87 ? -3.287 6.441 -4.904 1.00 92.00 87 LEU A CA 1
ATOM 730 C C . LEU A 1 87 ? -2.788 6.970 -6.244 1.00 92.00 87 LEU A C 1
ATOM 732 O O . LEU A 1 87 ? -3.265 6.558 -7.303 1.00 92.00 87 LEU A O 1
ATOM 736 N N . ASN A 1 88 ? -1.773 7.823 -6.191 1.00 90.12 88 ASN A N 1
ATOM 737 C CA . ASN A 1 88 ? -0.959 8.176 -7.342 1.00 90.12 88 ASN A CA 1
ATOM 738 C C . ASN A 1 88 ? 0.381 7.457 -7.203 1.00 90.12 88 ASN A C 1
ATOM 740 O O . ASN A 1 88 ? 1.150 7.732 -6.284 1.00 90.12 88 ASN A O 1
ATOM 744 N N . ILE A 1 89 ? 0.614 6.485 -8.078 1.00 88.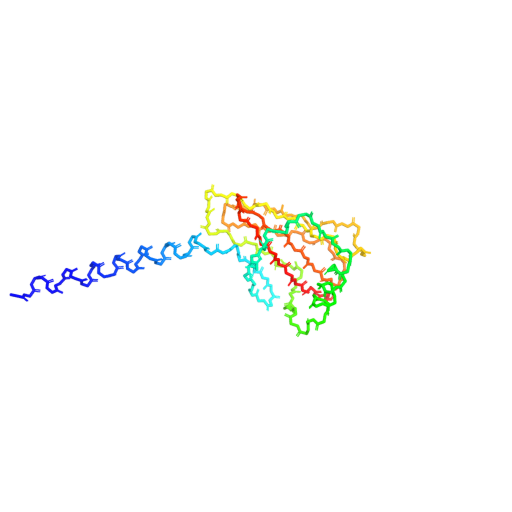94 89 ILE A N 1
ATOM 745 C CA . ILE A 1 89 ? 1.773 5.598 -8.038 1.00 88.94 89 ILE A CA 1
ATOM 746 C C . ILE A 1 89 ? 2.656 5.959 -9.226 1.00 88.94 89 ILE A C 1
ATOM 748 O O . ILE A 1 89 ? 2.196 5.934 -10.363 1.00 88.94 89 ILE A O 1
ATOM 752 N N . LYS A 1 90 ? 3.917 6.290 -8.970 1.00 85.50 90 LYS A N 1
ATOM 753 C CA . LYS A 1 90 ? 4.907 6.604 -10.002 1.00 85.50 90 LYS A CA 1
ATOM 754 C C . LYS A 1 90 ? 6.141 5.751 -9.789 1.00 85.50 90 LYS A C 1
ATOM 756 O O . LYS A 1 90 ? 6.579 5.592 -8.653 1.00 85.50 90 LYS A O 1
ATOM 761 N N . GLN 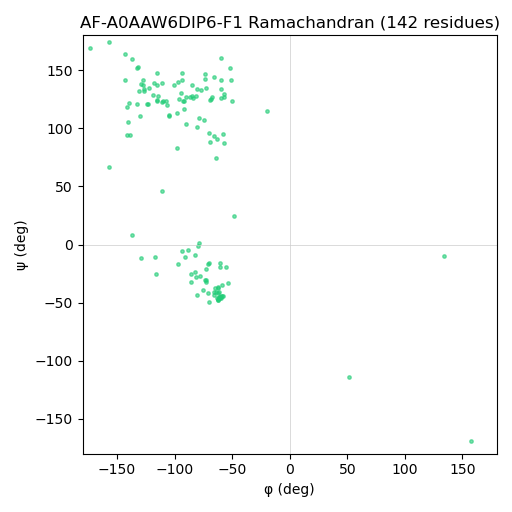A 1 91 ? 6.696 5.208 -10.863 1.00 77.31 91 GLN A N 1
ATOM 762 C CA . GLN A 1 91 ? 7.998 4.557 -10.802 1.00 77.31 91 GLN A CA 1
ATOM 763 C C . GLN A 1 91 ? 9.091 5.632 -10.751 1.00 77.31 91 GLN A C 1
ATOM 765 O O . GLN A 1 91 ? 9.048 6.595 -11.512 1.00 77.31 91 GLN A O 1
ATOM 770 N N . SER A 1 92 ? 10.048 5.481 -9.840 1.00 70.19 92 SER A N 1
ATOM 771 C CA . SER A 1 92 ? 11.159 6.420 -9.670 1.00 70.19 92 SER A CA 1
ATOM 772 C C . SER A 1 92 ? 12.363 5.961 -10.493 1.00 70.19 92 SER A C 1
ATOM 774 O O . SER A 1 92 ? 12.839 4.833 -10.346 1.00 70.19 92 SER A O 1
ATOM 776 N N . ASP A 1 93 ? 12.841 6.845 -11.371 1.00 56.44 93 ASP A N 1
ATOM 777 C CA . ASP A 1 93 ? 13.951 6.630 -12.306 1.00 56.44 93 ASP A CA 1
ATOM 778 C C . ASP A 1 93 ? 15.274 6.380 -11.580 1.00 56.44 93 ASP A C 1
ATOM 780 O O . ASP A 1 93 ? 16.001 7.329 -11.281 1.00 56.44 93 ASP A O 1
ATOM 784 N N . ILE A 1 94 ? 15.630 5.125 -11.285 1.00 52.34 94 ILE A N 1
ATOM 785 C CA . ILE A 1 94 ? 16.955 4.856 -10.696 1.00 52.34 94 ILE A CA 1
ATOM 786 C C . ILE A 1 94 ? 17.777 3.773 -11.401 1.00 52.34 94 ILE A C 1
ATOM 788 O O . ILE A 1 94 ? 18.986 3.757 -11.198 1.00 52.34 94 ILE A O 1
ATOM 792 N N . ILE A 1 95 ? 17.254 2.957 -12.327 1.00 49.84 95 ILE A N 1
ATOM 793 C CA . ILE A 1 95 ? 18.138 2.132 -13.181 1.00 49.84 95 ILE A CA 1
ATOM 794 C C . ILE A 1 95 ? 17.604 2.067 -14.617 1.00 49.84 95 ILE A C 1
ATOM 796 O O . ILE A 1 95 ? 16.776 1.232 -14.970 1.00 49.84 95 ILE A O 1
ATOM 800 N N . LYS A 1 96 ? 18.118 2.980 -15.453 1.00 43.09 96 LYS A N 1
ATOM 801 C CA . LYS A 1 96 ? 17.937 3.041 -16.911 1.00 43.09 96 LYS A CA 1
ATOM 802 C C . LYS A 1 96 ? 18.563 1.823 -17.610 1.00 43.09 96 LYS A C 1
ATOM 804 O O . LYS A 1 96 ? 19.602 1.944 -18.253 1.00 43.09 96 LYS A O 1
ATOM 809 N N . SER A 1 97 ? 17.936 0.657 -17.512 1.00 46.41 97 SER A N 1
ATOM 810 C CA . SER A 1 97 ? 18.088 -0.390 -18.535 1.00 46.41 97 SER A CA 1
ATOM 811 C C . SER A 1 97 ? 16.778 -0.713 -19.248 1.00 46.41 97 SER A C 1
ATOM 813 O O . SER A 1 97 ? 16.809 -1.390 -20.268 1.00 46.41 97 SER A O 1
ATOM 815 N N . ASN A 1 98 ? 15.642 -0.219 -18.748 1.00 50.84 98 ASN A N 1
ATOM 816 C CA . ASN A 1 98 ? 14.330 -0.556 -19.282 1.00 50.84 98 ASN A CA 1
ATOM 817 C C . ASN A 1 98 ? 13.734 0.628 -20.043 1.00 50.84 98 ASN A C 1
ATOM 819 O O . ASN A 1 98 ? 13.598 1.728 -19.517 1.00 50.84 98 ASN A O 1
ATOM 823 N N . THR A 1 99 ? 13.400 0.391 -21.309 1.00 53.28 99 THR A N 1
ATOM 824 C CA . THR A 1 99 ? 12.755 1.348 -22.220 1.00 53.28 99 THR A CA 1
ATOM 825 C C . THR A 1 99 ? 11.248 1.474 -21.980 1.00 53.28 99 THR A C 1
ATOM 827 O O . THR A 1 99 ? 10.581 2.217 -22.697 1.00 53.28 99 THR A O 1
ATOM 830 N N . GLN A 1 100 ? 10.700 0.750 -20.997 1.00 59.94 100 GLN A N 1
ATOM 831 C CA . GLN A 1 100 ? 9.273 0.707 -20.695 1.00 59.94 100 GLN A CA 1
ATOM 832 C C . GLN A 1 100 ? 9.040 0.890 -19.193 1.00 59.94 100 GLN A C 1
ATOM 834 O O . GLN A 1 100 ? 9.548 0.123 -18.374 1.00 59.94 100 GLN A O 1
ATOM 839 N N . GLU A 1 101 ? 8.278 1.927 -18.853 1.00 64.94 101 GLU A N 1
ATOM 840 C CA . GLU A 1 101 ? 7.847 2.233 -17.488 1.00 64.94 101 GLU A CA 1
ATOM 841 C C . GLU A 1 101 ? 6.765 1.247 -17.024 1.00 64.94 101 GLU A C 1
ATOM 843 O O . GLU A 1 101 ? 5.933 0.779 -17.805 1.00 64.94 101 GLU A O 1
ATOM 848 N N . ALA A 1 102 ? 6.757 0.940 -15.729 1.00 71.00 102 ALA A N 1
ATOM 849 C CA . ALA A 1 102 ? 5.700 0.177 -15.093 1.00 71.00 102 ALA A CA 1
ATOM 850 C C . ALA A 1 102 ? 4.411 1.005 -15.076 1.00 71.00 102 ALA A C 1
ATOM 852 O O . ALA A 1 102 ? 4.378 2.120 -14.553 1.00 71.00 102 ALA A O 1
ATOM 853 N N . VAL A 1 103 ? 3.331 0.436 -15.611 1.00 77.69 103 VAL A N 1
ATOM 854 C CA . VAL A 1 103 ? 2.048 1.134 -15.722 1.00 77.69 103 VAL A CA 1
ATOM 855 C C . VAL A 1 103 ? 1.146 0.719 -14.557 1.00 77.69 103 VAL A C 1
ATOM 857 O O . VAL A 1 103 ? 0.740 -0.448 -14.488 1.00 77.69 103 VAL A O 1
ATOM 860 N N . PRO A 1 104 ? 0.820 1.631 -13.622 1.00 84.25 104 PRO A N 1
ATOM 861 C CA . PRO A 1 104 ? -0.159 1.360 -12.583 1.00 84.25 104 PRO A CA 1
ATOM 862 C C . PRO A 1 104 ? -1.574 1.357 -13.166 1.00 84.25 104 PRO A C 1
ATOM 864 O O . PRO A 1 104 ? -1.983 2.259 -13.892 1.00 84.25 104 PRO A O 1
ATOM 867 N N . GLU A 1 105 ? -2.355 0.359 -12.786 1.00 89.69 105 GLU A N 1
ATOM 868 C CA . GLU A 1 105 ? -3.740 0.175 -13.187 1.00 89.69 105 GLU A CA 1
ATOM 869 C C . GLU A 1 105 ? -4.625 0.078 -11.947 1.00 89.69 105 GLU A C 1
ATOM 871 O O . GLU A 1 105 ? -4.466 -0.806 -11.102 1.00 89.69 105 GLU A O 1
ATOM 876 N N . LYS A 1 106 ? -5.592 0.988 -11.831 1.00 92.38 106 LYS A N 1
ATOM 877 C CA . LYS A 1 106 ? -6.590 0.955 -10.761 1.00 92.38 106 LYS A CA 1
ATOM 878 C C . LYS A 1 106 ? -7.658 -0.083 -11.105 1.00 92.38 106 LYS A C 1
ATOM 880 O O . LYS A 1 106 ? -8.483 0.155 -11.980 1.00 92.38 106 LYS A O 1
ATOM 885 N N . LEU A 1 107 ? -7.671 -1.204 -10.386 1.00 91.56 107 LEU A N 1
ATOM 886 C CA . LEU A 1 107 ? -8.709 -2.229 -10.539 1.00 91.56 107 LEU A CA 1
ATOM 887 C C . LEU A 1 107 ? -9.978 -1.830 -9.783 1.00 91.56 107 LEU A C 1
ATOM 889 O O . LEU A 1 107 ? -11.092 -1.975 -10.278 1.00 91.56 107 LEU A O 1
ATOM 893 N N . ASN A 1 108 ? -9.804 -1.326 -8.561 1.00 91.75 108 ASN A N 1
ATOM 894 C CA . ASN A 1 108 ? -10.863 -0.763 -7.730 1.00 91.75 108 ASN A CA 1
ATOM 895 C C . ASN A 1 108 ? -10.247 0.206 -6.693 1.00 91.75 108 ASN A C 1
ATOM 897 O O . ASN A 1 108 ? -9.023 0.296 -6.603 1.00 91.75 108 ASN A O 1
ATOM 901 N N . PRO A 1 109 ? -11.044 0.938 -5.892 1.00 90.25 109 PRO A N 1
ATOM 902 C CA . PRO A 1 109 ? -10.507 1.922 -4.944 1.00 90.25 109 PRO A CA 1
ATOM 903 C C . PRO A 1 109 ? -9.553 1.369 -3.868 1.00 90.25 109 PRO A C 1
ATOM 905 O O . PRO A 1 109 ? -8.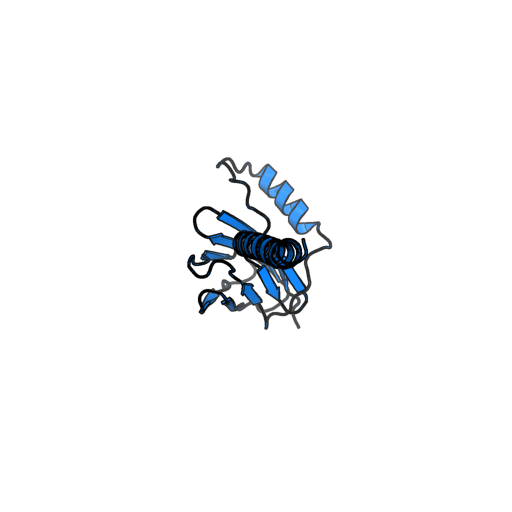785 2.131 -3.282 1.00 90.25 109 PRO A O 1
ATOM 908 N N . PHE A 1 110 ? -9.585 0.058 -3.612 1.00 91.06 110 PHE A N 1
ATOM 909 C CA . PHE A 1 110 ? -8.714 -0.625 -2.656 1.00 91.06 110 PHE A CA 1
ATOM 910 C C . PHE A 1 110 ? -7.492 -1.272 -3.307 1.00 91.06 110 PHE A C 1
ATOM 912 O O . PHE A 1 110 ? -6.566 -1.640 -2.591 1.00 91.06 110 PHE A O 1
ATOM 919 N N . LEU A 1 111 ? -7.494 -1.470 -4.626 1.00 92.38 111 LEU A N 1
ATOM 920 C CA . LEU A 1 111 ? -6.549 -2.358 -5.292 1.00 92.38 111 LEU A CA 1
ATOM 921 C C . LEU A 1 111 ? -6.046 -1.765 -6.604 1.00 92.38 111 LEU A C 1
ATOM 923 O O . LEU A 1 111 ? -6.806 -1.532 -7.547 1.00 92.38 111 LEU A O 1
ATOM 927 N N . TYR A 1 112 ? -4.730 -1.619 -6.669 1.00 92.50 112 TYR A N 1
ATOM 928 C CA . TYR A 1 112 ? -4.001 -1.158 -7.838 1.00 92.50 112 TYR A CA 1
ATOM 929 C C . TYR A 1 112 ? -3.047 -2.263 -8.268 1.00 92.50 112 TYR A C 1
ATOM 931 O O . TYR A 1 112 ? -2.294 -2.770 -7.442 1.00 92.50 112 TYR A O 1
ATOM 939 N N . ARG A 1 113 ? -3.076 -2.647 -9.540 1.00 89.25 113 ARG A N 1
ATOM 940 C CA . ARG A 1 113 ? -2.122 -3.574 -10.152 1.00 89.25 113 ARG A CA 1
ATOM 941 C C . ARG A 1 113 ? -0.994 -2.776 -10.789 1.00 89.25 113 ARG A C 1
ATOM 943 O O . ARG A 1 113 ? -1.248 -1.739 -11.385 1.00 89.25 113 ARG A O 1
ATOM 950 N N . ILE A 1 114 ? 0.238 -3.252 -10.693 1.00 84.06 114 ILE A N 1
ATOM 951 C CA . ILE A 1 114 ? 1.366 -2.696 -11.439 1.00 84.06 114 ILE A CA 1
ATOM 952 C C . ILE A 1 114 ? 1.697 -3.657 -12.568 1.00 84.06 114 ILE A C 1
ATOM 954 O O . ILE A 1 114 ? 2.197 -4.754 -12.323 1.00 84.06 114 ILE A O 1
ATOM 958 N N . ASN A 1 115 ? 1.424 -3.238 -13.798 1.00 77.00 115 ASN A N 1
ATOM 959 C CA . ASN A 1 115 ? 1.836 -3.982 -14.976 1.00 77.00 115 ASN A CA 1
ATOM 960 C C . ASN A 1 115 ? 3.305 -3.648 -15.239 1.00 77.00 115 ASN A C 1
ATOM 962 O O . ASN A 1 115 ? 3.632 -2.567 -15.732 1.00 77.00 115 ASN A O 1
ATOM 966 N N . GLN A 1 116 ? 4.196 -4.555 -14.845 1.00 67.69 116 GLN A N 1
ATOM 967 C CA . GLN A 1 116 ? 5.611 -4.453 -15.175 1.00 67.69 116 GLN A CA 1
ATOM 968 C C . GLN A 1 116 ? 5.862 -5.091 -16.530 1.00 67.69 116 GLN A C 1
ATOM 970 O O . GLN A 1 116 ? 5.528 -6.252 -16.739 1.00 67.69 116 GLN A O 1
ATOM 975 N N . ASN A 1 117 ? 6.494 -4.336 -17.418 1.00 59.38 117 ASN A N 1
ATOM 976 C CA . ASN A 1 117 ? 6.907 -4.803 -18.737 1.00 59.38 117 ASN A CA 1
ATOM 977 C C . ASN A 1 117 ? 8.443 -4.903 -18.795 1.00 59.38 117 ASN A C 1
ATOM 979 O O . ASN A 1 117 ? 9.087 -4.382 -19.701 1.00 59.38 117 ASN A O 1
ATOM 983 N N . LEU A 1 118 ? 9.048 -5.488 -17.755 1.00 58.88 118 LEU A N 1
ATOM 984 C CA . LEU A 1 118 ? 10.503 -5.596 -17.621 1.00 58.88 118 LEU A CA 1
ATOM 985 C C . LEU A 1 118 ? 10.934 -7.004 -18.023 1.00 58.88 118 LEU A C 1
ATOM 987 O O . LEU A 1 118 ? 10.282 -7.979 -17.656 1.00 58.88 118 LEU A O 1
ATOM 991 N N . SER A 1 119 ? 12.024 -7.098 -18.780 1.00 51.38 119 SER A N 1
ATOM 992 C CA . SER A 1 119 ? 12.439 -8.352 -19.404 1.00 51.38 119 SER A CA 1
ATOM 993 C C . SER A 1 119 ? 13.437 -9.181 -18.604 1.00 51.38 119 SER A C 1
ATOM 995 O O . SER A 1 119 ? 13.716 -10.272 -19.055 1.00 51.38 119 SER A O 1
ATOM 997 N N . ASP A 1 120 ? 13.968 -8.724 -17.467 1.00 55.19 120 ASP A N 1
ATOM 998 C CA . ASP A 1 120 ? 14.802 -9.526 -16.556 1.00 55.19 120 ASP A CA 1
ATOM 999 C C . ASP A 1 120 ? 15.113 -8.732 -15.274 1.00 55.19 120 ASP A C 1
ATOM 1001 O O . ASP A 1 120 ? 14.827 -7.537 -15.193 1.00 55.19 120 ASP A O 1
ATOM 1005 N N . HIS A 1 121 ? 15.668 -9.416 -14.264 1.00 58.22 121 HIS A N 1
ATOM 1006 C CA . HIS A 1 121 ? 16.037 -8.927 -12.926 1.00 58.22 121 HIS A CA 1
ATOM 1007 C C . HIS A 1 121 ? 16.201 -7.401 -12.774 1.00 58.22 121 HIS A C 1
ATOM 1009 O O . HIS A 1 121 ? 17.156 -6.820 -13.290 1.00 58.22 121 HIS A O 1
ATOM 1015 N N . ALA A 1 122 ? 15.346 -6.753 -11.980 1.00 64.94 122 ALA A N 1
ATOM 1016 C CA . ALA A 1 122 ? 15.362 -5.296 -11.848 1.00 64.94 122 ALA A CA 1
ATOM 1017 C C . ALA A 1 122 ? 15.066 -4.830 -10.421 1.00 64.94 122 ALA A C 1
ATOM 1019 O O . ALA A 1 122 ? 14.190 -5.366 -9.741 1.00 64.94 122 ALA A O 1
ATOM 1020 N N . PHE A 1 123 ? 15.769 -3.784 -9.982 1.00 68.50 123 PHE A N 1
ATOM 1021 C CA . PHE A 1 123 ? 15.326 -2.996 -8.836 1.00 68.50 123 PHE A CA 1
ATOM 1022 C C . PHE A 1 123 ? 14.270 -2.008 -9.303 1.00 68.50 123 PHE A C 1
ATOM 1024 O O . PHE A 1 123 ? 14.515 -1.232 -10.226 1.00 68.50 123 PHE A O 1
ATOM 1031 N N . ASN A 1 124 ? 13.125 -2.006 -8.634 1.00 72.75 124 ASN A N 1
ATOM 1032 C CA . ASN A 1 124 ? 12.081 -1.037 -8.886 1.00 72.75 124 ASN A CA 1
ATOM 1033 C C . ASN A 1 124 ? 11.815 -0.196 -7.644 1.00 72.75 124 ASN A C 1
ATOM 1035 O O . ASN A 1 124 ? 11.755 -0.693 -6.517 1.00 72.75 124 ASN A O 1
ATOM 1039 N N . PHE A 1 125 ? 11.615 1.090 -7.893 1.00 78.19 125 PHE A N 1
ATOM 1040 C CA . PHE A 1 125 ? 11.341 2.095 -6.884 1.00 78.19 125 PHE A CA 1
ATOM 1041 C C . PHE A 1 125 ? 10.012 2.753 -7.222 1.00 78.19 125 PHE A C 1
ATOM 1043 O O . PHE A 1 125 ? 9.781 3.076 -8.386 1.00 78.19 125 PHE A O 1
ATOM 1050 N N . PHE A 1 126 ? 9.147 2.937 -6.227 1.00 81.44 126 PHE A N 1
ATOM 1051 C CA . PHE A 1 126 ? 7.874 3.632 -6.411 1.00 81.44 126 PHE A CA 1
ATOM 1052 C C . PHE A 1 126 ? 7.716 4.755 -5.412 1.00 81.44 126 PHE A C 1
ATOM 1054 O O . PHE A 1 126 ? 7.846 4.552 -4.202 1.00 81.44 126 PHE A O 1
ATOM 1061 N N . ASP A 1 127 ? 7.330 5.900 -5.948 1.00 85.94 127 ASP A N 1
ATOM 1062 C CA . ASP A 1 127 ? 6.767 7.010 -5.215 1.00 85.94 127 ASP A CA 1
ATOM 1063 C C . ASP A 1 127 ? 5.249 6.842 -5.224 1.00 85.94 127 ASP A C 1
ATOM 1065 O O . ASP A 1 127 ? 4.611 6.867 -6.278 1.00 85.94 127 ASP A O 1
ATOM 1069 N N . VAL A 1 128 ? 4.660 6.667 -4.045 1.00 88.94 128 VAL A N 1
ATOM 1070 C CA . VAL A 1 128 ? 3.207 6.567 -3.890 1.00 88.94 128 VAL A CA 1
ATOM 1071 C C . VAL A 1 128 ? 2.728 7.748 -3.077 1.00 88.94 128 VAL A C 1
ATOM 1073 O O . VAL A 1 128 ? 3.186 7.949 -1.953 1.00 88.94 128 VAL A O 1
ATOM 1076 N N . THR A 1 129 ? 1.790 8.515 -3.617 1.00 90.19 129 THR A N 1
ATOM 1077 C CA . THR A 1 129 ? 1.140 9.605 -2.893 1.00 90.19 129 THR A CA 1
ATOM 1078 C C . THR A 1 129 ? -0.343 9.338 -2.701 1.00 90.19 129 THR A C 1
ATOM 1080 O O . THR A 1 129 ? -1.000 8.699 -3.526 1.00 90.19 129 THR A O 1
ATOM 1083 N N . ARG A 1 130 ? -0.865 9.830 -1.579 1.00 90.88 130 ARG A N 1
ATOM 1084 C CA . ARG A 1 130 ? -2.291 9.866 -1.257 1.00 90.88 130 ARG A CA 1
ATOM 1085 C C . ARG A 1 130 ? -2.561 11.195 -0.567 1.00 90.88 130 ARG A C 1
ATOM 1087 O O . ARG A 1 130 ? -2.171 11.384 0.581 1.00 90.88 130 ARG A O 1
ATOM 1094 N N . GLU A 1 131 ? -3.193 12.117 -1.289 1.00 87.56 131 GLU A N 1
ATOM 1095 C CA . GLU A 1 131 ? -3.313 13.523 -0.877 1.00 87.56 131 GLU A CA 1
ATOM 1096 C C . GLU A 1 131 ? -1.948 14.132 -0.497 1.00 87.56 131 GLU A C 1
ATOM 1098 O O . GLU A 1 131 ? -1.081 14.264 -1.359 1.00 87.56 131 GLU A O 1
ATOM 1103 N N . ASN A 1 132 ? -1.760 14.485 0.779 1.00 84.88 132 ASN A N 1
ATOM 1104 C CA . ASN A 1 132 ? -0.549 15.113 1.310 1.00 84.88 132 ASN A CA 1
ATOM 1105 C C . ASN A 1 132 ? 0.482 14.096 1.815 1.00 84.88 132 ASN A C 1
ATOM 1107 O O . ASN A 1 132 ? 1.615 14.469 2.115 1.00 84.88 132 ASN A O 1
ATOM 1111 N N . ASP A 1 133 ? 0.099 12.824 1.919 1.00 86.56 133 ASP A N 1
ATOM 1112 C CA . ASP A 1 133 ? 0.998 11.770 2.351 1.00 86.56 133 ASP A CA 1
ATOM 1113 C C . ASP A 1 133 ? 1.799 11.247 1.151 1.00 86.56 133 ASP A C 1
ATOM 1115 O O . ASP A 1 133 ? 1.252 10.995 0.070 1.00 86.56 133 ASP A O 1
ATOM 1119 N N . LYS A 1 134 ? 3.101 11.030 1.351 1.00 88.31 134 LYS A N 1
ATOM 1120 C CA . LYS A 1 134 ? 3.996 10.426 0.361 1.00 88.31 134 LYS A CA 1
ATOM 1121 C C . LYS A 1 134 ? 4.768 9.275 0.996 1.00 88.31 134 LYS A C 1
ATOM 1123 O O . LYS A 1 134 ? 5.266 9.391 2.115 1.00 88.31 134 LYS A O 1
ATOM 1128 N N . TRP A 1 135 ? 4.902 8.179 0.258 1.00 88.31 135 TRP A N 1
ATOM 1129 C CA . TRP A 1 135 ? 5.675 7.009 0.656 1.00 88.31 135 TRP A CA 1
ATOM 1130 C C . TRP A 1 135 ? 6.590 6.525 -0.464 1.00 88.31 135 TRP A C 1
ATOM 1132 O O . TRP A 1 135 ? 6.270 6.665 -1.644 1.00 88.31 135 TRP A O 1
ATOM 1142 N N . TYR A 1 136 ? 7.693 5.899 -0.062 1.00 84.25 136 TYR A N 1
ATOM 1143 C CA . TYR A 1 136 ? 8.650 5.233 -0.938 1.00 84.25 136 TYR A CA 1
ATOM 1144 C C . TYR A 1 136 ? 8.599 3.713 -0.746 1.00 84.25 136 TYR A C 1
ATOM 1146 O O . TYR A 1 136 ? 8.541 3.227 0.391 1.00 84.25 136 TYR A O 1
ATOM 1154 N N . TYR A 1 137 ? 8.674 2.975 -1.855 1.00 82.19 137 TYR A N 1
ATOM 1155 C CA . TYR A 1 137 ? 8.767 1.510 -1.901 1.00 82.19 137 TYR A CA 1
ATOM 1156 C C . TYR A 1 137 ? 9.962 1.104 -2.755 1.00 82.19 137 TYR A C 1
ATOM 1158 O O . TYR A 1 137 ? 10.227 1.738 -3.777 1.00 82.19 137 TYR A O 1
ATOM 1166 N N . SER A 1 138 ? 10.670 0.050 -2.350 1.00 76.94 138 SER A N 1
ATOM 1167 C CA . SER A 1 138 ? 11.850 -0.445 -3.061 1.00 76.94 138 SER A CA 1
ATOM 1168 C C . SER A 1 138 ? 11.876 -1.967 -3.052 1.00 76.94 138 SER A C 1
ATOM 1170 O O . SER A 1 138 ? 12.012 -2.563 -1.984 1.00 76.94 138 SER A O 1
ATOM 1172 N N . TYR A 1 139 ? 11.822 -2.593 -4.224 1.00 71.62 139 TYR A N 1
ATOM 1173 C CA . TYR A 1 139 ? 11.883 -4.049 -4.328 1.00 71.62 139 TYR A CA 1
ATOM 1174 C C . TYR A 1 139 ? 12.788 -4.520 -5.455 1.00 71.62 139 TYR A C 1
ATOM 1176 O O . TYR A 1 139 ? 13.082 -3.793 -6.404 1.00 71.62 139 TYR A O 1
ATOM 1184 N N . TYR A 1 140 ? 13.210 -5.776 -5.337 1.00 68.12 140 TYR A N 1
ATOM 1185 C CA . TYR A 1 140 ? 13.999 -6.465 -6.340 1.00 68.12 140 TYR A CA 1
ATOM 1186 C C . TYR A 1 140 ? 13.154 -7.554 -6.983 1.00 68.12 140 TYR A C 1
ATOM 1188 O O . TYR A 1 140 ? 12.639 -8.447 -6.306 1.00 68.12 140 TYR A O 1
ATOM 1196 N N . VAL A 1 141 ? 13.017 -7.483 -8.297 1.00 66.00 141 VAL A N 1
ATOM 1197 C CA . VAL A 1 141 ? 12.357 -8.521 -9.077 1.00 66.00 141 VAL A CA 1
ATOM 1198 C C . VAL A 1 141 ? 13.412 -9.465 -9.597 1.00 66.00 141 VAL A C 1
ATOM 1200 O O . VAL A 1 141 ? 14.410 -9.019 -10.158 1.00 66.00 141 VAL A O 1
ATOM 1203 N N . GLN A 1 142 ? 13.199 -10.761 -9.399 1.00 59.84 142 GLN A N 1
ATOM 1204 C CA . GLN A 1 142 ? 14.056 -11.781 -9.981 1.00 59.84 142 GLN A CA 1
ATOM 1205 C C . GLN A 1 142 ? 13.466 -12.209 -11.334 1.00 59.84 142 GLN A C 1
ATOM 1207 O O . GLN A 1 142 ? 12.300 -12.601 -11.383 1.00 59.84 142 GLN A O 1
ATOM 1212 N N . GLY A 1 143 ? 14.257 -12.101 -12.409 1.00 57.91 143 GLY A N 1
ATOM 1213 C CA . GLY A 1 143 ? 13.969 -12.735 -13.704 1.00 57.91 143 GLY A CA 1
ATOM 1214 C C . GLY A 1 143 ? 13.876 -14.247 -13.543 1.00 57.91 143 GLY A C 1
ATOM 1215 O O . GLY A 1 143 ? 14.570 -14.817 -12.696 1.00 57.91 143 GLY A O 1
ATOM 1216 N N . GLY A 1 144 ? 12.942 -14.855 -14.271 1.00 49.31 144 GLY A N 1
ATOM 1217 C CA . GLY A 1 144 ? 12.698 -16.296 -14.281 1.00 49.31 144 GLY A CA 1
ATOM 1218 C C . GLY A 1 144 ? 13.324 -16.949 -15.496 1.00 49.31 144 GLY A C 1
ATOM 1219 O O . GLY A 1 144 ? 13.261 -16.323 -16.572 1.00 49.31 144 GLY A O 1
#

Solvent-accessible surface area (backbone atoms only — not comparable to full-atom values): 8353 Å² total; per-residue (Å²): 137,61,71,70,65,61,50,52,58,56,50,52,50,51,51,51,48,53,52,48,53,53,51,51,52,68,48,63,47,35,39,40,34,57,66,49,75,47,70,44,41,75,51,73,84,75,70,93,68,84,50,72,67,57,52,54,50,49,49,50,59,65,70,67,48,98,70,54,49,53,24,41,75,93,38,39,33,41,37,37,65,44,57,91,51,68,76,49,71,40,72,51,95,78,68,94,82,64,98,51,78,59,46,72,40,76,78,49,60,42,37,29,40,45,51,64,69,70,93,54,61,41,74,49,35,35,44,38,32,44,89,93,47,43,24,42,44,72,40,29,36,53,56,129

Foldseek 3Di:
DVVVVVVVVVVVVVVVVVVVLVVLLVFAKWKDFAQGIDGFDWDDPPPPDPDVVVVVVVVCVLVPDPDAGEGAQPDIKIFHSPLVWAKDKAKDPDDPPDPDGFDWADPGSGMITTNDPDQAKDWIKMWIDTVPTITIDIHIYGGD

Mean predicted aligned error: 11.95 Å

Nearest PDB structures (foldseek):
  7kpn-assembly1_Z  TM=5.228E-01  e=6.501E-01  Homo sapiens
  6jcs-assembly1_R  TM=4.652E-01  e=1.326E+00  Homo sapiens
  7zv9-assembly8_P  TM=6.160E-01  e=2.562E+00  Homo sapiens
  4hwu-assembly1_A  TM=4.606E-01  e=1.008E+00  Mus musculus
  4yfd-assembly1_B  TM=4.081E-01  e=2.173E+00  Mus musculus